Protein AF-A0A258K9T6-F1 (afdb_monomer_lite)

pLDDT: mean 79.76, std 25.15, range [24.94, 98.75]

Radius of gyration: 20.24 Å; chains: 1; bounding box: 69×40×37 Å

Structure (mmCIF, N/CA/C/O backbone):
data_AF-A0A258K9T6-F1
#
_entry.id   AF-A0A258K9T6-F1
#
loop_
_atom_site.group_PDB
_atom_site.id
_atom_site.type_symbol
_atom_site.label_atom_id
_atom_site.label_alt_id
_atom_site.label_comp_id
_atom_site.label_asym_id
_atom_site.label_entity_id
_atom_site.label_seq_id
_atom_site.pdbx_PDB_ins_code
_atom_site.Cartn_x
_atom_site.Cartn_y
_atom_site.Cartn_z
_atom_site.occupancy
_atom_site.B_iso_or_equiv
_atom_site.auth_seq_id
_atom_site.auth_comp_id
_atom_site.auth_asym_id
_atom_site.auth_atom_id
_atom_site.pdbx_PDB_model_num
ATOM 1 N N . MET A 1 1 ? 6.575 -1.594 19.320 1.00 27.50 1 MET A N 1
ATOM 2 C CA . MET A 1 1 ? 6.718 -2.330 18.045 1.00 27.50 1 MET A CA 1
ATOM 3 C C . MET A 1 1 ? 7.231 -1.348 16.994 1.00 27.50 1 MET A C 1
ATOM 5 O O . MET A 1 1 ? 6.520 -0.402 16.694 1.00 27.50 1 MET A O 1
ATOM 9 N N . ARG A 1 2 ? 8.487 -1.453 16.537 1.00 26.42 2 ARG A N 1
ATOM 10 C CA . ARG A 1 2 ? 9.070 -0.549 15.524 1.00 26.42 2 ARG A CA 1
ATOM 11 C C . ARG A 1 2 ? 9.132 -1.310 14.201 1.00 26.42 2 ARG A C 1
ATOM 13 O O . ARG A 1 2 ? 9.973 -2.190 14.068 1.00 26.42 2 ARG A O 1
ATOM 20 N N . ILE A 1 3 ? 8.234 -1.015 13.265 1.00 32.50 3 ILE A N 1
ATOM 21 C CA . ILE A 1 3 ? 8.195 -1.667 11.950 1.00 32.50 3 ILE A CA 1
ATOM 22 C C . ILE A 1 3 ? 8.988 -0.776 10.983 1.00 32.50 3 ILE A C 1
ATOM 24 O O . ILE A 1 3 ? 8.460 0.178 10.425 1.00 32.50 3 ILE A O 1
ATOM 28 N N . PHE A 1 4 ? 10.294 -1.030 10.857 1.00 32.03 4 PHE A N 1
ATOM 29 C CA . PHE A 1 4 ? 11.112 -0.500 9.762 1.00 32.03 4 PHE A CA 1
ATOM 30 C C . PHE A 1 4 ? 11.079 -1.529 8.629 1.00 32.03 4 PHE A C 1
ATOM 32 O O . PHE A 1 4 ? 11.794 -2.524 8.678 1.00 32.03 4 PHE A O 1
ATOM 39 N N . GLY A 1 5 ? 10.234 -1.288 7.630 1.00 30.72 5 GLY A N 1
ATOM 40 C CA . GLY A 1 5 ? 10.141 -2.074 6.398 1.00 30.72 5 GLY A CA 1
ATOM 41 C C . GLY A 1 5 ? 10.456 -1.236 5.160 1.00 30.72 5 GLY A C 1
ATOM 42 O O . GLY A 1 5 ? 9.791 -1.370 4.147 1.00 30.72 5 GLY A O 1
ATOM 43 N N . ILE A 1 6 ? 11.432 -0.326 5.238 1.00 35.88 6 ILE A N 1
ATOM 44 C CA . ILE A 1 6 ? 12.075 0.201 4.030 1.00 35.88 6 ILE A CA 1
ATOM 45 C C . ILE A 1 6 ? 13.218 -0.764 3.749 1.00 35.88 6 ILE A C 1
ATOM 47 O O . ILE A 1 6 ? 14.221 -0.751 4.470 1.00 35.88 6 ILE A O 1
ATOM 51 N N . LEU A 1 7 ? 13.075 -1.608 2.726 1.00 32.72 7 LEU A N 1
ATOM 52 C CA . LEU A 1 7 ? 14.188 -2.358 2.156 1.00 32.72 7 LEU A CA 1
ATOM 53 C C . LEU A 1 7 ? 15.183 -1.342 1.572 1.00 32.72 7 LEU A C 1
ATOM 55 O O . LEU A 1 7 ? 15.167 -1.003 0.394 1.00 32.72 7 LEU A O 1
ATOM 59 N N . ARG A 1 8 ? 16.041 -0.788 2.430 1.00 28.39 8 ARG A N 1
ATOM 60 C CA . ARG A 1 8 ? 17.177 0.027 2.021 1.00 28.39 8 ARG A CA 1
ATOM 61 C C . ARG A 1 8 ? 18.211 -0.950 1.481 1.00 28.39 8 ARG A C 1
ATOM 63 O O . ARG A 1 8 ? 19.000 -1.489 2.257 1.00 28.39 8 ARG A O 1
ATOM 70 N N . LEU A 1 9 ? 18.206 -1.192 0.166 1.00 30.05 9 LEU A N 1
ATOM 71 C CA . LEU A 1 9 ? 19.365 -1.789 -0.493 1.00 30.05 9 LEU A CA 1
ATOM 72 C C . LEU A 1 9 ? 20.584 -0.950 -0.094 1.00 30.05 9 LEU A C 1
ATOM 74 O O . LEU A 1 9 ? 20.663 0.250 -0.373 1.00 30.05 9 LEU A O 1
ATOM 78 N N . LYS A 1 10 ? 21.514 -1.563 0.640 1.00 24.94 10 LYS A N 1
ATOM 79 C CA . LYS A 1 10 ? 22.812 -0.961 0.926 1.00 24.94 10 LYS A CA 1
ATOM 80 C C . LYS A 1 10 ? 23.531 -0.831 -0.413 1.00 24.94 10 LYS A C 1
ATOM 82 O O . LYS A 1 10 ? 24.060 -1.809 -0.922 1.00 24.94 10 LYS A O 1
ATOM 87 N N . SER A 1 11 ? 23.550 0.374 -0.975 1.00 30.14 11 SER A N 1
ATOM 88 C CA . SER A 1 11 ? 24.523 0.731 -2.004 1.00 30.14 11 SER A CA 1
ATOM 89 C C . SER A 1 11 ? 25.909 0.590 -1.376 1.00 30.14 11 SER A C 1
ATOM 91 O O . SER A 1 11 ? 26.315 1.391 -0.529 1.00 30.14 11 SER A O 1
ATOM 93 N N . THR A 1 12 ? 26.606 -0.491 -1.711 1.00 32.53 12 THR A N 1
ATOM 94 C CA . THR A 1 12 ? 28.012 -0.671 -1.369 1.00 32.53 12 THR A CA 1
ATOM 95 C C . THR A 1 12 ? 28.814 0.320 -2.199 1.00 32.53 12 THR A C 1
ATOM 97 O O . THR A 1 12 ? 29.005 0.130 -3.398 1.00 32.53 12 THR A O 1
ATOM 100 N N . LYS A 1 13 ? 29.285 1.395 -1.561 1.00 30.53 13 LYS A N 1
ATOM 101 C CA . LYS A 1 13 ? 30.351 2.231 -2.113 1.00 30.53 13 LYS A CA 1
ATOM 102 C C . LYS A 1 13 ? 31.609 1.366 -2.217 1.00 30.53 13 LYS A C 1
ATOM 104 O O . LYS A 1 13 ? 32.161 0.988 -1.187 1.00 30.53 13 LYS A O 1
ATOM 109 N N . HIS A 1 14 ? 32.043 1.043 -3.430 1.00 27.91 14 HIS A N 1
ATOM 110 C CA . HIS A 1 14 ? 33.425 0.639 -3.673 1.00 27.91 14 HIS A CA 1
ATOM 111 C C . HIS A 1 14 ? 34.228 1.911 -3.938 1.00 27.91 14 HIS A C 1
ATOM 113 O O . HIS A 1 14 ? 33.913 2.682 -4.840 1.00 27.91 14 HIS A O 1
ATOM 119 N N . SER A 1 15 ? 35.198 2.170 -3.066 1.00 32.66 15 SER A N 1
ATOM 120 C CA . SER A 1 15 ? 36.193 3.221 -3.232 1.00 32.66 15 SER A CA 1
ATOM 121 C C . SER A 1 15 ? 37.096 2.888 -4.414 1.00 32.66 15 SER A C 1
ATOM 123 O O . SER A 1 15 ? 37.635 1.785 -4.482 1.00 32.66 15 SER A O 1
ATOM 125 N N . ASP A 1 16 ? 37.264 3.862 -5.303 1.00 40.72 16 ASP A N 1
ATOM 126 C CA . ASP A 1 16 ? 38.212 3.834 -6.410 1.00 40.72 16 ASP A CA 1
ATOM 127 C C . ASP A 1 16 ? 39.641 3.594 -5.906 1.00 40.72 16 ASP A C 1
ATOM 129 O O . ASP A 1 16 ? 40.180 4.368 -5.112 1.00 40.72 16 ASP A O 1
ATOM 133 N N . SER A 1 17 ? 40.284 2.550 -6.422 1.00 34.59 17 SER A N 1
ATOM 134 C CA . SER A 1 17 ? 41.738 2.518 -6.541 1.00 34.59 17 SER A CA 1
ATOM 135 C C . SER A 1 17 ? 42.092 1.878 -7.875 1.00 34.59 17 SER A C 1
ATOM 137 O O . SER A 1 17 ? 41.768 0.719 -8.132 1.00 34.59 17 SER A O 1
ATOM 139 N N . SER A 1 18 ? 42.729 2.673 -8.729 1.00 43.12 18 SER A N 1
ATOM 140 C CA . SER A 1 18 ? 43.146 2.309 -10.073 1.00 43.12 18 SER A CA 1
ATOM 141 C C . SER A 1 18 ? 44.073 1.093 -10.070 1.00 43.12 18 SER A C 1
ATOM 143 O O . SER A 1 18 ? 45.161 1.148 -9.486 1.00 43.12 18 SER A O 1
ATOM 145 N N . ARG A 1 19 ? 43.712 0.043 -10.809 1.00 36.94 19 ARG A N 1
ATOM 146 C CA . ARG A 1 19 ? 44.686 -0.886 -11.388 1.00 36.94 19 ARG A CA 1
ATOM 147 C C . ARG A 1 19 ? 44.101 -1.573 -12.622 1.00 36.94 19 ARG A C 1
ATOM 149 O O . ARG A 1 19 ? 43.170 -2.353 -12.518 1.00 36.94 19 ARG A O 1
ATOM 156 N N . ASP A 1 20 ? 44.665 -1.153 -13.747 1.00 35.19 20 ASP A N 1
ATOM 157 C CA . ASP A 1 20 ? 44.997 -1.849 -14.992 1.00 35.19 20 ASP A CA 1
ATOM 158 C C . ASP A 1 20 ? 44.145 -3.023 -15.520 1.00 35.19 20 ASP A C 1
ATOM 160 O O . ASP A 1 20 ? 43.669 -3.904 -14.815 1.00 35.19 20 ASP A O 1
ATOM 164 N N . GLN A 1 21 ? 43.994 -3.003 -16.837 1.00 44.25 21 GLN A N 1
ATOM 165 C CA . GLN A 1 21 ? 43.002 -3.702 -17.638 1.00 44.25 21 GLN A CA 1
ATOM 166 C C . GLN A 1 21 ? 43.277 -5.209 -17.812 1.00 44.25 21 GLN A C 1
ATOM 168 O O . GLN A 1 21 ? 44.422 -5.643 -17.885 1.00 44.25 21 GLN A O 1
ATOM 173 N N . ARG A 1 22 ? 42.185 -5.934 -18.119 1.00 41.28 22 ARG A N 1
ATOM 174 C CA . ARG A 1 22 ? 42.089 -7.269 -18.761 1.00 41.28 22 ARG A CA 1
ATOM 175 C C . ARG A 1 22 ? 42.217 -8.478 -17.828 1.00 41.28 22 ARG A C 1
ATOM 177 O O . ARG A 1 22 ? 43.314 -8.946 -17.558 1.00 41.28 22 ARG A O 1
ATOM 184 N N . THR A 1 23 ? 41.075 -9.066 -17.459 1.00 41.16 23 THR A N 1
ATOM 185 C CA . THR A 1 23 ? 40.684 -10.483 -17.689 1.00 41.16 23 THR A CA 1
ATOM 186 C C . THR A 1 23 ? 39.386 -10.822 -16.930 1.00 41.16 23 THR A C 1
ATOM 188 O O . THR A 1 23 ? 39.029 -10.137 -15.980 1.00 41.16 23 THR A O 1
ATOM 191 N N . ASN A 1 24 ? 38.699 -11.879 -17.382 1.00 32.31 24 ASN A N 1
ATOM 192 C CA . ASN A 1 24 ? 37.532 -12.565 -16.798 1.00 32.31 24 ASN A CA 1
ATOM 193 C C . ASN A 1 24 ? 36.120 -12.037 -17.102 1.00 32.31 24 ASN A C 1
ATOM 195 O O . ASN A 1 24 ? 35.390 -11.541 -16.249 1.00 32.31 24 ASN A O 1
ATOM 199 N N . ILE A 1 25 ? 35.667 -12.344 -18.323 1.00 45.22 25 ILE A N 1
ATOM 200 C CA . ILE A 1 25 ? 34.291 -12.817 -18.514 1.00 45.22 25 ILE A CA 1
ATOM 201 C C . ILE A 1 25 ? 34.211 -14.183 -17.818 1.00 45.22 25 ILE A C 1
ATOM 203 O O . ILE A 1 25 ? 34.705 -15.167 -18.361 1.00 45.22 25 ILE A O 1
ATOM 207 N N . GLY A 1 26 ? 33.609 -14.244 -16.632 1.00 42.62 26 GLY A N 1
ATOM 208 C CA . GLY A 1 26 ? 33.149 -15.512 -16.066 1.00 42.62 26 GLY A CA 1
ATOM 209 C C . GLY A 1 26 ? 33.554 -15.787 -14.630 1.00 42.62 26 GLY A C 1
ATOM 210 O O . GLY A 1 26 ? 34.334 -16.694 -14.415 1.00 42.62 26 GLY A O 1
ATOM 211 N N . GLU A 1 27 ? 32.930 -15.101 -13.674 1.00 49.09 27 GLU A N 1
ATOM 212 C CA . GLU A 1 27 ? 32.535 -15.694 -12.387 1.00 49.09 27 GLU A CA 1
ATOM 213 C C . GLU A 1 27 ? 31.198 -15.045 -11.991 1.00 49.09 27 GLU A C 1
ATOM 215 O O . GLU A 1 27 ? 31.148 -13.984 -11.372 1.00 49.09 27 GLU A O 1
ATOM 220 N N . ARG A 1 28 ? 30.081 -15.629 -12.448 1.00 55.78 28 ARG A N 1
AT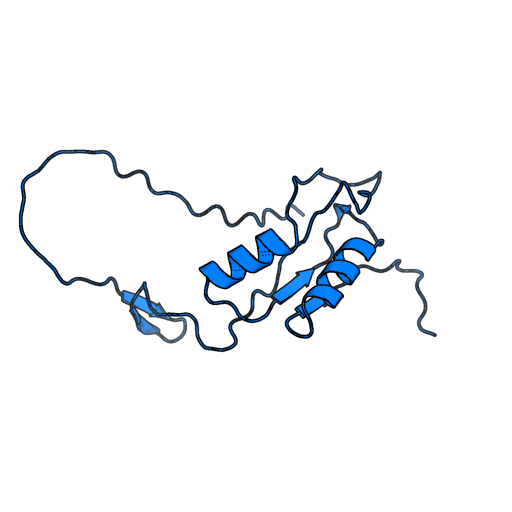OM 221 C CA . ARG A 1 28 ? 28.753 -15.276 -11.926 1.00 55.78 28 ARG A CA 1
ATOM 222 C C . ARG A 1 28 ? 28.666 -15.878 -10.526 1.00 55.78 28 ARG A C 1
ATOM 224 O O . ARG A 1 28 ? 28.745 -17.096 -10.397 1.00 55.78 28 ARG A O 1
ATOM 231 N N . GLY A 1 29 ? 28.582 -15.032 -9.499 1.00 57.78 29 GLY A N 1
ATOM 232 C CA . GLY A 1 29 ? 28.505 -15.478 -8.108 1.00 57.78 29 GLY A CA 1
ATOM 233 C C . GLY A 1 29 ? 27.317 -16.415 -7.891 1.00 57.78 29 GLY A C 1
ATOM 234 O O . GLY A 1 29 ? 26.233 -16.169 -8.419 1.00 57.78 29 GLY A O 1
ATOM 235 N N . MET A 1 30 ? 27.533 -17.488 -7.135 1.00 57.69 30 MET A N 1
ATOM 236 C CA . MET A 1 30 ? 26.484 -18.415 -6.718 1.00 57.69 30 MET A CA 1
ATOM 237 C C . MET A 1 30 ? 25.870 -17.913 -5.404 1.00 57.69 30 MET A C 1
ATOM 239 O O . MET A 1 30 ? 26.588 -17.511 -4.489 1.00 57.69 30 MET A O 1
ATOM 243 N N . ALA A 1 31 ? 24.548 -17.918 -5.315 1.00 63.19 31 ALA A N 1
ATOM 244 C CA . ALA A 1 31 ? 23.777 -17.786 -4.092 1.00 63.19 31 ALA A CA 1
ATOM 245 C C . ALA A 1 31 ? 23.175 -19.156 -3.749 1.00 63.19 31 ALA A C 1
ATOM 247 O O . ALA A 1 31 ? 22.587 -19.803 -4.610 1.00 63.19 31 ALA A O 1
ATOM 248 N N . GLU A 1 32 ? 23.293 -19.602 -2.502 1.00 57.59 32 GLU A N 1
ATOM 249 C CA . GLU A 1 32 ? 22.659 -20.846 -2.053 1.00 57.59 32 GLU A CA 1
ATOM 250 C C . GLU A 1 32 ? 21.171 -20.608 -1.756 1.00 57.59 32 GLU A C 1
ATOM 252 O O . GLU A 1 32 ? 20.804 -19.675 -1.031 1.00 57.59 32 GLU A O 1
ATOM 257 N N . ASP A 1 33 ? 20.289 -21.447 -2.305 1.00 68.06 33 ASP A N 1
ATOM 258 C CA . ASP A 1 33 ? 18.879 -21.440 -1.918 1.00 68.06 33 ASP A CA 1
ATOM 259 C C . ASP A 1 33 ? 18.649 -22.124 -0.555 1.00 68.06 33 ASP A C 1
ATOM 261 O O . ASP A 1 33 ? 19.529 -22.752 0.034 1.00 68.06 33 ASP A O 1
ATOM 265 N N . ARG A 1 34 ? 17.415 -22.038 -0.039 1.00 67.56 34 ARG A N 1
ATOM 266 C CA . ARG A 1 34 ? 17.026 -22.623 1.264 1.00 67.56 34 ARG A CA 1
ATOM 267 C C . ARG A 1 34 ? 17.173 -24.152 1.330 1.00 67.56 34 ARG A C 1
ATOM 269 O O . ARG A 1 34 ? 17.001 -24.725 2.401 1.00 67.56 34 ARG A O 1
ATOM 276 N N . ASN A 1 35 ? 17.434 -24.796 0.196 1.00 73.69 35 ASN A N 1
ATOM 277 C CA . ASN A 1 35 ? 17.566 -26.233 0.022 1.00 73.69 35 ASN A CA 1
ATOM 278 C C . ASN A 1 35 ? 19.013 -26.639 -0.329 1.00 73.69 35 ASN A C 1
ATOM 280 O O . ASN A 1 35 ? 19.235 -27.789 -0.710 1.00 73.69 35 ASN A O 1
ATOM 284 N N . GLY A 1 36 ? 19.973 -25.711 -0.213 1.00 69.06 36 GLY A N 1
ATOM 285 C CA . GLY A 1 36 ? 21.397 -25.946 -0.455 1.00 69.06 36 GLY A CA 1
ATOM 286 C C . GLY A 1 36 ? 21.761 -26.107 -1.930 1.00 69.06 36 GLY A C 1
ATOM 287 O O . GLY A 1 36 ? 22.758 -26.754 -2.238 1.00 69.06 36 GLY A O 1
ATOM 288 N N . ARG A 1 37 ? 20.942 -25.591 -2.855 1.00 75.31 37 ARG A N 1
ATOM 289 C CA . ARG A 1 37 ? 21.272 -25.586 -4.285 1.00 75.31 37 ARG A CA 1
ATOM 290 C C . ARG A 1 37 ? 21.976 -24.289 -4.648 1.00 75.31 37 ARG A C 1
ATOM 292 O O . ARG A 1 37 ? 21.462 -23.211 -4.347 1.00 75.31 37 ARG A O 1
ATOM 299 N N . ASP A 1 38 ? 23.088 -24.414 -5.361 1.00 75.69 38 ASP A N 1
ATOM 300 C CA . ASP A 1 38 ? 23.741 -23.288 -6.020 1.00 75.69 38 ASP A CA 1
ATOM 301 C C . ASP A 1 38 ? 22.801 -22.701 -7.075 1.00 75.69 38 ASP A C 1
ATOM 303 O O . ASP A 1 38 ? 22.457 -23.347 -8.069 1.00 75.69 38 ASP A O 1
ATOM 307 N N . MET A 1 39 ? 22.376 -21.464 -6.854 1.00 63.78 39 MET A N 1
ATOM 308 C CA . MET A 1 39 ? 21.644 -20.658 -7.816 1.00 63.78 39 MET A CA 1
ATOM 309 C C . MET A 1 39 ? 22.551 -19.529 -8.294 1.00 63.78 39 MET A C 1
ATOM 311 O O . MET A 1 39 ? 23.275 -18.947 -7.492 1.00 63.78 39 MET A O 1
ATOM 315 N N . PRO A 1 40 ? 22.510 -19.143 -9.573 1.00 72.88 40 PRO A N 1
ATOM 316 C CA . PRO A 1 40 ? 23.107 -17.882 -9.987 1.00 72.88 40 PRO A CA 1
ATOM 317 C C . PRO A 1 40 ? 22.551 -16.744 -9.115 1.00 72.88 40 PRO A C 1
ATOM 319 O O . PRO A 1 40 ? 21.341 -16.669 -8.905 1.00 72.88 40 PRO A O 1
ATOM 322 N N . ALA A 1 41 ? 23.400 -15.856 -8.594 1.00 69.06 41 ALA A N 1
ATOM 323 C CA . ALA A 1 41 ? 22.947 -14.707 -7.800 1.00 69.06 41 ALA A CA 1
ATOM 324 C C . ALA A 1 41 ? 22.024 -13.758 -8.598 1.00 69.06 41 ALA A C 1
ATOM 326 O O . ALA A 1 41 ? 21.304 -12.955 -8.009 1.00 69.06 41 ALA A O 1
ATOM 327 N N . ASP A 1 42 ? 22.041 -13.866 -9.929 1.00 75.94 42 ASP A N 1
ATOM 328 C CA . ASP A 1 42 ? 21.189 -13.176 -10.898 1.00 75.94 42 ASP A CA 1
ATOM 329 C C . ASP A 1 42 ? 20.038 -14.049 -11.434 1.00 75.94 42 ASP A C 1
ATOM 331 O O . ASP A 1 42 ? 19.378 -13.674 -12.406 1.00 75.94 42 ASP A O 1
ATOM 335 N N . ALA A 1 43 ? 19.780 -15.213 -10.828 1.00 77.94 43 ALA A N 1
ATOM 336 C CA . ALA A 1 43 ? 18.684 -16.072 -11.247 1.00 77.94 43 ALA A CA 1
ATOM 337 C C . ALA A 1 43 ? 17.335 -15.345 -11.086 1.00 77.94 43 ALA A C 1
ATOM 339 O O . ALA A 1 43 ? 17.072 -14.766 -10.026 1.00 77.94 43 ALA A O 1
ATOM 340 N N . PRO A 1 44 ? 16.462 -15.381 -12.109 1.00 81.12 44 PRO A N 1
ATOM 341 C CA . PRO A 1 44 ? 15.150 -14.757 -12.025 1.00 81.12 44 PRO A CA 1
ATOM 342 C C . PRO A 1 44 ? 14.314 -15.407 -10.920 1.00 81.12 44 PRO A C 1
ATOM 344 O O . PRO A 1 44 ? 14.450 -16.602 -10.637 1.00 81.12 44 PRO A O 1
ATOM 347 N N . LEU A 1 45 ? 13.418 -14.622 -10.314 1.00 85.38 45 LEU A N 1
ATOM 348 C CA . LEU A 1 45 ? 12.455 -15.167 -9.364 1.00 85.38 45 LEU A CA 1
ATOM 349 C C . LEU A 1 45 ? 11.585 -16.241 -10.039 1.00 85.38 45 LEU A C 1
ATOM 351 O O . LEU A 1 45 ? 11.280 -16.133 -11.230 1.00 85.38 45 LEU A O 1
ATOM 355 N N . PRO A 1 46 ? 11.163 -17.276 -9.290 1.00 88.00 46 PRO A N 1
ATOM 356 C CA . PRO A 1 46 ? 10.218 -18.253 -9.806 1.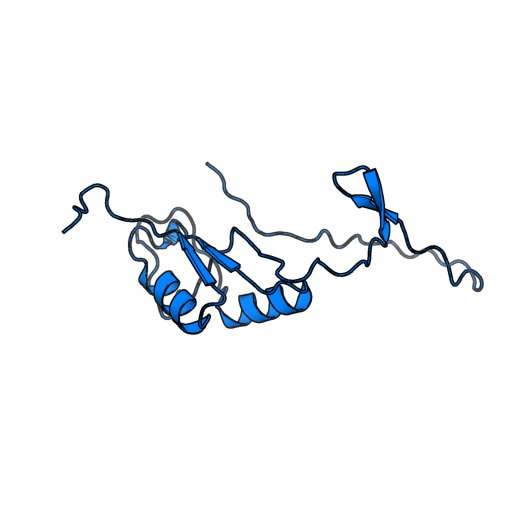00 88.00 46 PRO A CA 1
ATOM 357 C C . PRO A 1 46 ? 8.926 -17.577 -10.296 1.00 88.00 46 PRO A C 1
ATOM 359 O O . PRO A 1 46 ? 8.462 -16.634 -9.642 1.00 88.00 46 PRO A O 1
ATOM 362 N N . PRO A 1 47 ? 8.307 -18.086 -11.381 1.00 91.44 47 PRO A N 1
ATOM 363 C CA . PRO A 1 47 ? 7.010 -17.606 -11.844 1.00 91.44 47 PRO A CA 1
ATOM 364 C C . PRO A 1 47 ? 5.974 -17.573 -10.718 1.00 91.44 47 PRO A C 1
ATOM 366 O O . PRO A 1 47 ? 5.926 -18.465 -9.863 1.00 91.44 47 PRO A O 1
ATOM 369 N N . GLY A 1 48 ? 5.140 -16.537 -10.713 1.00 93.06 48 GLY A N 1
ATOM 370 C CA . GLY A 1 48 ? 4.136 -16.320 -9.675 1.00 93.06 48 GLY A CA 1
ATOM 371 C C . GLY A 1 48 ? 4.701 -15.835 -8.336 1.00 93.06 48 GLY A C 1
ATOM 372 O O . GLY A 1 48 ? 4.005 -15.939 -7.317 1.00 93.06 48 GLY A O 1
ATOM 373 N N . GLY A 1 49 ? 5.933 -15.314 -8.306 1.00 95.31 49 GLY A N 1
ATOM 374 C CA . GLY A 1 49 ? 6.522 -14.669 -7.132 1.00 95.31 49 GLY A CA 1
ATOM 375 C C . GLY A 1 49 ? 5.591 -13.613 -6.519 1.00 95.31 49 GLY A C 1
ATOM 376 O O . GLY A 1 49 ? 4.894 -12.890 -7.234 1.00 95.31 49 GLY A O 1
ATOM 377 N N . CYS A 1 50 ? 5.549 -13.555 -5.186 1.00 96.69 50 CYS A N 1
ATOM 378 C CA . CYS A 1 50 ? 4.638 -12.689 -4.439 1.00 96.69 50 CYS A CA 1
ATOM 379 C C . CYS A 1 50 ? 5.398 -11.878 -3.391 1.00 96.69 50 CYS A C 1
ATOM 381 O O . CYS A 1 50 ? 6.102 -12.467 -2.568 1.00 96.69 50 CYS A O 1
ATOM 383 N N . ASP A 1 51 ? 5.199 -10.559 -3.374 1.00 97.12 51 ASP A N 1
ATOM 384 C CA . ASP A 1 51 ? 5.489 -9.772 -2.174 1.00 97.12 51 ASP A CA 1
ATOM 385 C C . ASP A 1 51 ? 4.316 -9.919 -1.202 1.00 97.12 51 ASP A C 1
ATOM 387 O O . ASP A 1 51 ? 3.169 -9.651 -1.556 1.00 97.12 51 ASP A O 1
ATOM 391 N N . CYS A 1 52 ? 4.579 -10.392 0.010 1.00 97.81 52 CYS A N 1
ATOM 392 C CA . CYS A 1 52 ? 3.532 -10.691 0.982 1.00 97.81 52 CYS A CA 1
ATOM 393 C C . CYS A 1 52 ? 3.322 -9.575 2.017 1.00 97.81 52 CYS A C 1
ATOM 395 O O . CYS A 1 52 ? 2.513 -9.764 2.928 1.00 97.81 52 CYS A O 1
ATOM 397 N N . HIS A 1 53 ? 4.052 -8.457 1.939 1.00 98.25 53 HIS A N 1
ATOM 398 C CA . HIS A 1 53 ? 3.919 -7.388 2.926 1.00 98.25 53 HIS A CA 1
ATOM 399 C C . HIS A 1 53 ? 4.355 -6.023 2.384 1.00 98.25 53 HIS A C 1
ATOM 401 O O . HIS A 1 53 ? 5.499 -5.606 2.563 1.00 98.25 53 HIS A O 1
ATOM 407 N N . VAL A 1 54 ? 3.414 -5.282 1.797 1.00 97.88 54 VAL A N 1
ATOM 408 C CA . VAL A 1 54 ? 3.651 -3.901 1.348 1.00 97.88 54 VAL A CA 1
ATOM 409 C C . VAL A 1 54 ? 2.539 -2.955 1.787 1.00 97.88 54 VAL A C 1
ATOM 411 O O . VAL A 1 54 ? 1.421 -3.375 2.083 1.00 97.88 54 VAL A O 1
ATOM 414 N N . HIS A 1 55 ? 2.838 -1.659 1.777 1.00 98.19 55 HIS A N 1
ATOM 415 C CA . HIS A 1 55 ? 1.890 -0.589 2.077 1.00 98.19 55 HIS A CA 1
ATOM 416 C C . HIS A 1 55 ? 1.824 0.402 0.911 1.00 98.19 55 HIS A C 1
ATOM 418 O O . HIS A 1 55 ? 2.838 0.657 0.260 1.00 98.19 55 HIS A O 1
ATOM 424 N N . VAL A 1 56 ? 0.648 0.994 0.691 1.00 98.12 56 VAL A N 1
ATOM 425 C CA . VAL A 1 56 ? 0.436 2.107 -0.247 1.00 98.12 56 VAL A CA 1
ATOM 426 C C . VAL A 1 56 ? 0.076 3.358 0.554 1.00 98.12 56 VAL A C 1
ATOM 428 O O . VAL A 1 56 ? -0.749 3.304 1.465 1.00 98.12 56 VAL A O 1
ATOM 431 N N . PHE A 1 57 ? 0.703 4.483 0.217 1.00 98.25 57 PHE A N 1
ATOM 432 C CA . PHE A 1 57 ? 0.503 5.780 0.856 1.00 98.25 57 PHE A CA 1
ATOM 433 C C . PHE A 1 57 ? 0.211 6.848 -0.198 1.00 98.25 57 PHE A C 1
ATOM 435 O O . PHE A 1 57 ? 1.105 7.251 -0.944 1.00 98.25 57 PHE A O 1
ATOM 442 N N . GLU A 1 58 ? -1.019 7.363 -0.214 1.00 97.38 58 GLU A N 1
ATOM 443 C CA . GLU A 1 58 ? -1.432 8.495 -1.056 1.00 97.38 58 GLU A CA 1
ATOM 444 C C . GLU A 1 58 ? -2.110 9.588 -0.199 1.00 97.38 58 GLU A C 1
ATOM 446 O O . GLU A 1 58 ? -3.307 9.841 -0.343 1.00 97.38 58 GLU A O 1
ATOM 451 N N . PRO A 1 59 ? -1.360 10.261 0.702 1.00 95.00 59 PRO A N 1
ATOM 452 C CA . PRO A 1 59 ? -1.916 11.146 1.737 1.00 95.00 59 PRO A CA 1
ATOM 453 C C . PRO A 1 59 ? -2.674 12.372 1.203 1.00 95.00 59 PRO A C 1
ATOM 455 O O . PRO A 1 59 ? -3.417 13.007 1.944 1.00 95.00 59 PRO A O 1
ATOM 458 N N . ALA A 1 60 ? -2.490 12.720 -0.074 1.00 96.06 60 ALA A N 1
ATOM 459 C CA . ALA A 1 60 ? -3.253 13.778 -0.736 1.00 96.06 60 ALA A CA 1
ATOM 460 C C . ALA A 1 60 ? -4.687 13.349 -1.105 1.00 96.06 60 ALA A C 1
ATOM 462 O O . ALA A 1 60 ? -5.557 14.204 -1.238 1.00 96.06 60 ALA A O 1
ATOM 463 N N . ARG A 1 61 ? -4.926 12.043 -1.292 1.00 97.50 61 ARG A N 1
ATOM 464 C CA . ARG A 1 61 ? -6.235 11.461 -1.641 1.00 97.50 61 ARG A CA 1
ATOM 465 C C . ARG A 1 61 ? -6.914 10.821 -0.434 1.00 97.50 61 ARG A C 1
ATOM 467 O O . ARG A 1 61 ? -8.128 10.913 -0.307 1.00 97.50 61 ARG A O 1
ATOM 474 N N . PHE A 1 62 ? -6.127 10.199 0.442 1.00 97.75 62 PHE A N 1
ATOM 475 C CA . PHE A 1 62 ? -6.616 9.466 1.605 1.00 97.75 62 PHE A CA 1
ATOM 476 C C . PHE A 1 62 ? -6.007 10.053 2.879 1.00 97.75 62 PHE A C 1
ATOM 478 O O . PHE A 1 62 ? -4.789 9.953 3.067 1.00 97.75 62 PHE A O 1
ATOM 485 N N . PRO A 1 63 ? -6.815 10.678 3.752 1.00 96.19 63 PRO A N 1
ATOM 486 C CA . PRO A 1 63 ? -6.324 11.259 4.991 1.00 96.19 63 PRO A CA 1
ATOM 487 C C . PRO A 1 63 ? -5.588 10.243 5.867 1.00 96.19 63 PRO A C 1
ATOM 489 O O . PRO A 1 63 ? -5.935 9.064 5.943 1.00 96.19 63 PRO A O 1
ATOM 492 N N . LEU A 1 64 ? -4.555 10.723 6.556 1.00 97.31 64 LEU A N 1
ATOM 493 C CA . LEU A 1 64 ? -3.889 9.952 7.597 1.00 97.31 64 LEU A CA 1
ATOM 494 C C . LEU A 1 64 ? -4.639 10.131 8.920 1.00 97.31 64 LEU A C 1
ATOM 496 O O . LEU A 1 64 ? -5.136 11.220 9.213 1.00 97.31 64 LEU A O 1
ATOM 500 N N . ALA A 1 65 ? -4.646 9.093 9.748 1.00 96.44 65 ALA A N 1
ATOM 501 C CA . ALA A 1 65 ? -5.216 9.116 11.084 1.00 96.44 65 ALA A CA 1
ATOM 502 C C . ALA A 1 65 ? -4.589 10.230 11.942 1.00 96.44 65 ALA A C 1
ATOM 504 O O . ALA A 1 65 ? -3.389 10.537 11.850 1.00 96.44 65 ALA A O 1
ATOM 505 N N . ALA A 1 66 ? -5.412 10.859 12.781 1.00 95.62 66 ALA A N 1
ATOM 506 C CA . ALA A 1 66 ? -4.986 11.970 13.629 1.00 95.62 66 ALA A CA 1
ATOM 507 C C . ALA A 1 66 ? -3.985 11.526 14.711 1.00 95.62 66 ALA A C 1
ATOM 509 O O . ALA A 1 66 ? -3.050 12.260 15.021 1.00 95.62 66 ALA A O 1
ATOM 510 N N . ASP A 1 67 ? -4.148 10.309 15.227 1.00 94.00 67 ASP A N 1
ATOM 511 C CA . ASP A 1 67 ? -3.356 9.671 16.284 1.00 94.00 67 ASP A CA 1
ATOM 512 C C . ASP A 1 67 ? -2.184 8.821 15.752 1.00 94.00 67 ASP A C 1
ATOM 514 O O . ASP A 1 67 ? -1.537 8.086 16.502 1.00 94.00 67 ASP A O 1
ATOM 518 N N . ARG A 1 68 ? -1.873 8.927 14.453 1.00 96.38 68 ARG A N 1
ATOM 519 C CA . ARG A 1 68 ? -0.773 8.186 13.822 1.00 96.38 68 ARG A CA 1
ATOM 520 C C . ARG A 1 68 ? 0.567 8.428 14.526 1.00 96.38 68 ARG A C 1
ATOM 522 O O . ARG A 1 68 ? 0.922 9.546 14.895 1.00 96.38 68 ARG A O 1
ATOM 529 N N . THR A 1 69 ? 1.388 7.384 14.599 1.00 95.69 69 THR A N 1
ATOM 530 C CA . THR A 1 69 ? 2.720 7.437 15.230 1.00 95.69 69 THR A CA 1
ATOM 531 C C . THR A 1 69 ? 3.822 7.977 14.315 1.00 95.69 69 THR A C 1
ATOM 533 O O . THR A 1 69 ? 4.916 8.291 14.783 1.00 95.69 69 THR A O 1
ATOM 536 N N . TYR A 1 70 ? 3.559 8.083 13.011 1.00 96.38 70 TYR A N 1
ATOM 537 C CA . TYR A 1 70 ? 4.475 8.640 12.019 1.00 96.38 70 TYR A CA 1
ATOM 538 C C . TYR A 1 70 ? 3.711 9.168 10.798 1.00 96.38 70 TYR A C 1
ATOM 540 O O . TYR A 1 70 ? 2.542 8.848 10.597 1.00 96.38 70 TYR A O 1
ATOM 548 N N . THR A 1 71 ? 4.379 9.981 9.976 1.00 96.31 71 THR A N 1
ATOM 549 C CA . THR A 1 71 ? 3.838 10.488 8.704 1.00 96.31 71 THR A CA 1
ATOM 550 C C . THR A 1 71 ? 4.708 9.970 7.555 1.00 96.31 71 THR A C 1
ATOM 552 O O . THR A 1 71 ? 5.864 10.390 7.459 1.00 96.31 71 THR A O 1
ATOM 555 N N . PRO A 1 72 ? 4.216 9.036 6.721 1.00 95.38 72 PRO A N 1
ATOM 556 C CA . PRO A 1 72 ? 4.971 8.529 5.584 1.00 95.38 72 PRO A CA 1
ATOM 557 C C . PRO A 1 72 ? 5.009 9.549 4.443 1.00 95.38 72 PRO A C 1
ATOM 559 O O . PRO A 1 72 ? 4.126 10.397 4.308 1.00 95.38 72 PRO A O 1
ATOM 562 N N . GLY A 1 73 ? 6.037 9.436 3.601 1.00 96.12 73 GLY A N 1
ATOM 563 C CA . GLY A 1 73 ? 6.033 10.069 2.284 1.00 96.12 73 GLY A CA 1
ATOM 564 C C . GLY A 1 73 ? 5.085 9.355 1.315 1.00 96.12 73 GLY A C 1
ATOM 565 O O . GLY A 1 73 ? 4.517 8.311 1.634 1.00 96.12 73 GLY A O 1
ATOM 566 N N . LEU A 1 74 ? 4.944 9.911 0.112 1.00 97.62 74 LEU A N 1
ATOM 567 C CA . LEU A 1 74 ? 4.195 9.284 -0.978 1.00 97.62 74 LEU A CA 1
ATOM 568 C C . LEU A 1 74 ? 4.808 7.921 -1.349 1.00 97.62 74 LEU A C 1
ATOM 570 O O . LEU A 1 74 ? 6.008 7.829 -1.607 1.00 97.62 74 LEU A O 1
ATOM 574 N N . ALA A 1 75 ? 3.967 6.894 -1.422 1.00 97.94 75 ALA A N 1
ATOM 575 C CA . ALA A 1 75 ? 4.290 5.572 -1.952 1.00 97.94 75 ALA A CA 1
ATOM 576 C C . ALA A 1 75 ? 3.046 5.029 -2.664 1.00 97.94 75 ALA A C 1
ATOM 578 O O . ALA A 1 75 ? 2.272 4.264 -2.097 1.00 97.94 75 ALA A O 1
ATOM 579 N N . SER A 1 76 ? 2.798 5.514 -3.876 1.00 98.19 76 SER A N 1
ATOM 580 C CA . SER A 1 76 ? 1.561 5.240 -4.610 1.00 98.19 76 SER A CA 1
ATOM 581 C C . SER A 1 76 ? 1.539 3.840 -5.230 1.00 98.19 76 SER A C 1
ATOM 583 O O . SER A 1 76 ? 2.580 3.192 -5.375 1.00 98.19 76 SER A O 1
ATOM 585 N N . LEU A 1 77 ? 0.359 3.388 -5.667 1.00 98.00 77 LEU A N 1
ATOM 586 C CA . LEU A 1 77 ? 0.242 2.109 -6.377 1.00 98.00 77 LEU A CA 1
ATOM 587 C C . LEU A 1 77 ? 1.152 2.028 -7.628 1.00 98.00 77 LEU A C 1
ATOM 589 O O . LEU A 1 77 ? 1.855 1.030 -7.757 1.00 98.00 77 LEU A O 1
ATOM 593 N N . PRO A 1 78 ? 1.255 3.052 -8.503 1.00 98.38 78 PRO A N 1
ATOM 594 C CA . PRO A 1 78 ? 2.177 2.998 -9.642 1.00 98.38 78 PRO A CA 1
ATOM 595 C C . PRO A 1 78 ? 3.650 2.818 -9.249 1.00 98.38 78 PRO A C 1
ATOM 597 O O . PRO A 1 78 ? 4.411 2.165 -9.961 1.00 98.38 78 PRO A O 1
ATOM 600 N N . MET A 1 79 ? 4.071 3.378 -8.107 1.00 98.44 79 MET A N 1
ATOM 601 C CA . MET A 1 79 ? 5.430 3.172 -7.591 1.00 98.44 79 MET A CA 1
ATOM 602 C C . MET A 1 79 ? 5.636 1.720 -7.152 1.00 98.44 79 MET A C 1
ATOM 604 O O . MET A 1 79 ? 6.691 1.146 -7.418 1.00 98.44 79 MET A O 1
ATOM 608 N N . LEU A 1 80 ? 4.627 1.124 -6.511 1.00 98.25 80 LEU A N 1
ATOM 609 C CA . LEU A 1 80 ? 4.633 -0.291 -6.154 1.00 98.25 80 LEU A CA 1
ATOM 610 C C . LEU A 1 80 ? 4.671 -1.182 -7.404 1.00 98.25 80 LEU A C 1
ATOM 612 O O . LEU A 1 80 ? 5.476 -2.103 -7.460 1.00 98.25 80 LEU A O 1
ATOM 616 N N . GLU A 1 81 ? 3.872 -0.900 -8.432 1.00 97.88 81 GLU A N 1
ATOM 617 C CA . GLU A 1 81 ? 3.876 -1.682 -9.676 1.00 97.88 81 GLU A CA 1
ATOM 618 C C . GLU A 1 81 ? 5.232 -1.635 -10.385 1.00 97.88 81 GLU A C 1
ATOM 620 O O . GLU A 1 81 ? 5.749 -2.673 -10.799 1.00 97.88 81 GLU A O 1
ATOM 625 N N . ALA A 1 82 ? 5.855 -0.455 -10.452 1.00 97.94 82 ALA A N 1
ATOM 626 C CA . ALA A 1 82 ? 7.211 -0.313 -10.975 1.00 97.94 82 ALA A CA 1
ATOM 627 C C . ALA A 1 82 ? 8.235 -1.101 -10.139 1.00 97.94 82 ALA A C 1
ATOM 629 O O . ALA A 1 82 ? 9.155 -1.708 -10.690 1.00 97.94 82 ALA A O 1
ATOM 630 N N . HIS A 1 83 ? 8.068 -1.122 -8.813 1.00 96.88 83 HIS A N 1
ATOM 631 C CA . HIS A 1 83 ? 8.926 -1.887 -7.913 1.00 96.88 83 HIS A CA 1
ATOM 632 C C . HIS A 1 83 ? 8.790 -3.401 -8.124 1.00 96.88 83 HIS A C 1
ATOM 634 O O . HIS A 1 83 ? 9.800 -4.087 -8.273 1.00 96.88 83 HIS A O 1
ATOM 640 N N . LEU A 1 84 ? 7.560 -3.916 -8.199 1.00 96.19 84 LEU A N 1
ATOM 641 C CA . LEU A 1 84 ? 7.287 -5.332 -8.454 1.00 96.19 84 LEU A CA 1
ATOM 642 C C . LEU A 1 84 ? 7.846 -5.769 -9.815 1.00 96.19 84 LEU A C 1
ATOM 644 O O . LEU A 1 84 ? 8.513 -6.800 -9.897 1.00 96.19 84 LEU A O 1
ATOM 648 N N . ALA A 1 85 ? 7.662 -4.950 -10.856 1.00 95.56 85 ALA A N 1
ATOM 649 C CA . ALA A 1 85 ? 8.200 -5.216 -12.189 1.00 95.56 85 ALA A CA 1
ATOM 650 C C . ALA A 1 85 ? 9.736 -5.297 -12.194 1.00 95.56 85 ALA A C 1
ATOM 652 O O . ALA A 1 85 ? 10.300 -6.197 -12.813 1.00 95.56 85 ALA A O 1
ATOM 653 N N . ALA A 1 86 ? 10.416 -4.406 -11.466 1.00 94.38 86 ALA A N 1
ATOM 654 C CA . ALA A 1 86 ? 11.875 -4.423 -11.350 1.00 94.38 86 ALA A CA 1
ATOM 655 C C . ALA A 1 86 ? 12.414 -5.666 -10.618 1.00 94.38 86 ALA A C 1
ATOM 657 O O . ALA A 1 86 ? 13.551 -6.068 -10.855 1.00 94.38 86 ALA A O 1
ATOM 658 N N . LEU A 1 87 ? 11.610 -6.269 -9.737 1.00 92.38 87 LEU A N 1
ATOM 659 C CA . LEU A 1 87 ? 11.959 -7.488 -9.004 1.00 92.38 87 LEU A CA 1
ATOM 660 C C . LEU A 1 87 ? 11.501 -8.777 -9.702 1.00 92.38 87 LEU A C 1
ATOM 662 O O . LEU A 1 87 ? 11.895 -9.857 -9.273 1.00 92.38 87 LEU A O 1
ATOM 666 N N . GLY A 1 88 ? 10.680 -8.693 -10.753 1.00 94.00 88 GLY A N 1
ATOM 667 C CA . GLY A 1 88 ? 10.061 -9.866 -11.377 1.00 94.00 88 GLY A CA 1
ATOM 668 C C . GLY A 1 88 ? 8.975 -10.513 -10.507 1.00 94.00 88 GLY A C 1
ATOM 669 O O . GLY A 1 88 ? 8.802 -11.728 -10.540 1.00 94.00 88 GLY A O 1
ATOM 670 N N . LEU A 1 89 ? 8.270 -9.719 -9.694 1.00 95.75 89 LEU A N 1
ATOM 671 C CA . LEU A 1 89 ? 7.156 -10.170 -8.858 1.00 95.75 89 LEU A CA 1
ATOM 672 C C . LEU A 1 89 ? 5.819 -9.951 -9.572 1.00 95.75 89 LEU A C 1
ATOM 674 O O . LEU A 1 89 ? 5.564 -8.887 -10.132 1.00 95.75 89 LEU A O 1
ATOM 678 N N . GLU A 1 90 ? 4.945 -10.953 -9.514 1.00 95.94 90 GLU A N 1
ATOM 679 C CA . GLU A 1 90 ? 3.670 -10.966 -10.245 1.00 95.94 90 GLU A CA 1
ATOM 680 C C . GLU A 1 90 ? 2.459 -10.703 -9.341 1.00 95.94 90 GLU A C 1
ATOM 682 O O . GLU A 1 90 ? 1.408 -10.263 -9.810 1.00 95.94 90 GLU A O 1
ATOM 687 N N . ARG A 1 91 ? 2.593 -10.988 -8.040 1.00 97.56 91 ARG A N 1
ATOM 688 C CA . ARG A 1 91 ? 1.513 -10.898 -7.050 1.00 97.56 91 ARG A CA 1
ATOM 689 C C . ARG A 1 91 ? 1.927 -10.063 -5.851 1.00 97.56 91 ARG A C 1
ATOM 691 O O . ARG A 1 91 ? 3.114 -9.945 -5.538 1.00 97.56 91 ARG A O 1
ATOM 698 N N . VAL A 1 92 ? 0.933 -9.524 -5.153 1.00 98.50 92 VAL A N 1
ATOM 699 C CA . VAL A 1 92 ? 1.178 -8.692 -3.976 1.00 98.50 92 VAL A CA 1
ATOM 700 C C . VAL A 1 92 ? 0.105 -8.846 -2.901 1.00 98.50 92 VAL A C 1
ATOM 702 O O . VAL A 1 92 ? -1.080 -9.007 -3.199 1.00 98.50 92 VAL A O 1
ATOM 705 N N . VAL A 1 93 ? 0.516 -8.770 -1.638 1.00 98.75 93 VAL A N 1
ATOM 706 C CA . VAL A 1 93 ? -0.374 -8.619 -0.486 1.00 98.75 93 VAL A CA 1
ATOM 707 C C . VAL A 1 93 ? -0.193 -7.222 0.093 1.00 98.75 93 VAL A C 1
ATOM 709 O O . VAL A 1 93 ? 0.842 -6.896 0.678 1.00 98.75 93 VAL A O 1
ATOM 712 N N . LEU A 1 94 ? -1.224 -6.399 -0.070 1.00 98.75 94 LEU A N 1
ATOM 713 C CA . LEU A 1 94 ? -1.307 -5.081 0.537 1.00 98.75 94 LEU A CA 1
ATOM 714 C C . LEU A 1 94 ? -1.710 -5.229 2.009 1.00 98.75 94 LEU A C 1
ATOM 716 O O . LEU A 1 94 ? -2.680 -5.910 2.333 1.00 98.75 94 LEU A O 1
ATOM 720 N N . VAL A 1 95 ? -0.987 -4.587 2.915 1.00 98.75 95 VAL A N 1
ATOM 721 C CA . VAL A 1 95 ? -1.279 -4.615 4.350 1.00 98.75 95 VAL A CA 1
ATOM 722 C C . VAL A 1 95 ? -1.689 -3.218 4.782 1.00 98.75 95 VAL A C 1
ATOM 724 O O . VAL A 1 95 ? -0.988 -2.255 4.473 1.00 98.75 95 VAL A O 1
ATOM 727 N N . GLN A 1 96 ? -2.803 -3.089 5.499 1.00 98.38 96 GLN A N 1
ATOM 728 C CA . GLN A 1 96 ? -3.247 -1.812 6.048 1.00 98.38 96 GLN A CA 1
ATOM 729 C C . GLN A 1 96 ? -2.176 -1.254 7.001 1.00 98.38 96 GLN A C 1
ATOM 731 O O . GLN A 1 96 ? -1.849 -1.889 8.010 1.00 98.38 96 GLN A O 1
ATOM 736 N N . PRO A 1 97 ? -1.599 -0.078 6.714 1.00 96.94 97 PRO A N 1
ATOM 737 C CA . PRO A 1 97 ? -0.637 0.538 7.607 1.00 96.94 97 PRO A CA 1
ATOM 738 C C . PRO A 1 97 ? -1.361 1.280 8.736 1.00 96.94 97 PRO A C 1
ATOM 740 O O . PRO A 1 97 ? -2.370 1.950 8.521 1.00 96.94 97 PRO A O 1
ATOM 743 N N . SER A 1 98 ? -0.789 1.261 9.941 1.00 96.69 98 SER A N 1
ATOM 744 C CA . SER A 1 98 ? -1.400 1.884 11.128 1.00 96.69 98 SER A CA 1
ATOM 745 C C . SER A 1 98 ? -1.665 3.389 10.996 1.00 96.69 98 SER A C 1
ATOM 747 O O . SER A 1 98 ? -2.435 3.946 11.765 1.00 96.69 98 SER A O 1
ATOM 749 N N . VAL A 1 99 ? -1.022 4.073 10.044 1.00 97.50 99 VAL A N 1
ATOM 750 C CA . VAL A 1 99 ? -1.202 5.516 9.804 1.00 97.50 99 VAL A CA 1
ATOM 751 C C . VAL A 1 99 ? -2.556 5.871 9.205 1.00 97.50 99 VAL A C 1
ATOM 753 O O . VAL A 1 99 ? -2.894 7.047 9.204 1.00 97.50 99 VAL A O 1
ATOM 756 N N . HIS A 1 100 ? -3.304 4.893 8.697 1.00 97.12 100 HIS A N 1
ATOM 757 C CA . HIS A 1 100 ? -4.687 5.064 8.254 1.00 97.12 100 HIS A CA 1
ATOM 758 C C . HIS A 1 100 ? -5.696 4.517 9.282 1.00 97.12 100 HIS A C 1
ATOM 760 O O . HIS A 1 100 ? -6.900 4.599 9.063 1.00 97.12 100 HIS A O 1
ATOM 766 N N . GLY A 1 101 ? -5.235 3.984 10.421 1.00 95.81 101 GLY A N 1
ATOM 767 C CA . GLY A 1 101 ? -6.114 3.369 11.416 1.00 95.81 101 GLY A CA 1
ATOM 768 C C . GLY A 1 101 ? -6.984 2.271 10.794 1.00 95.81 101 GLY A C 1
ATOM 769 O O . GLY A 1 101 ? -6.479 1.404 10.076 1.00 95.81 101 GLY A O 1
ATOM 770 N N . THR A 1 102 ? -8.288 2.340 11.051 1.00 96.50 102 THR A N 1
ATOM 771 C CA . THR A 1 102 ? -9.314 1.433 10.511 1.00 96.50 102 THR A CA 1
ATOM 772 C C . THR A 1 102 ? -9.928 1.917 9.189 1.00 96.50 102 THR A C 1
ATOM 774 O O . THR A 1 102 ? -10.772 1.225 8.620 1.00 96.50 102 THR A O 1
ATOM 777 N N . ASP A 1 103 ? -9.508 3.073 8.658 1.00 96.50 103 ASP A N 1
ATOM 778 C CA . ASP A 1 103 ? -9.934 3.539 7.335 1.00 96.50 103 ASP A CA 1
ATOM 779 C C . ASP A 1 103 ? -9.127 2.822 6.243 1.00 96.50 103 ASP A C 1
ATOM 781 O O . ASP A 1 103 ? -7.980 3.160 5.941 1.00 96.50 103 ASP A O 1
ATOM 785 N N . ASN A 1 104 ? -9.736 1.803 5.641 1.00 97.88 104 ASN A N 1
ATOM 786 C CA . ASN A 1 104 ? -9.112 0.986 4.603 1.00 97.88 104 ASN A CA 1
ATOM 787 C C . ASN A 1 104 ? -9.290 1.571 3.185 1.00 97.88 104 ASN A C 1
ATOM 789 O O . ASN A 1 104 ? -8.998 0.879 2.213 1.00 97.88 104 ASN A O 1
ATOM 793 N N . SER A 1 105 ? -9.747 2.818 3.016 1.00 98.38 105 SER A N 1
ATOM 794 C CA . SER A 1 105 ? -10.080 3.375 1.690 1.00 98.38 105 SER A CA 1
ATOM 795 C C . SER A 1 105 ? -8.897 3.372 0.712 1.00 98.38 105 SER A C 1
ATOM 797 O O . SER A 1 105 ? -9.051 2.969 -0.439 1.00 98.38 105 SER A O 1
ATOM 799 N N . CYS A 1 106 ? -7.696 3.747 1.171 1.00 98.38 106 CYS A N 1
ATOM 800 C CA . CYS A 1 106 ? -6.472 3.700 0.355 1.00 98.38 106 CYS A CA 1
ATOM 801 C C . CYS A 1 106 ? -6.127 2.260 -0.070 1.00 98.38 106 CYS A C 1
ATOM 803 O O . CYS A 1 106 ? -5.792 1.997 -1.225 1.00 98.38 106 CYS A O 1
ATOM 805 N N . LEU A 1 107 ? -6.241 1.320 0.874 1.00 98.62 107 LEU A N 1
ATOM 806 C CA . LEU A 1 107 ? -5.990 -0.104 0.659 1.00 98.62 107 LEU A CA 1
ATOM 807 C C . LEU A 1 107 ? -6.962 -0.697 -0.368 1.00 98.62 107 LEU A C 1
ATOM 809 O O . LEU A 1 107 ? -6.535 -1.443 -1.248 1.00 98.62 107 LEU A O 1
ATOM 813 N N 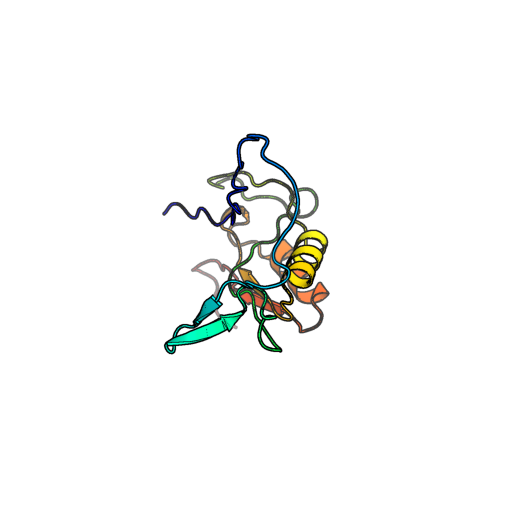. LEU A 1 108 ? -8.250 -0.365 -0.262 1.00 98.50 108 LEU A N 1
ATOM 814 C CA . LEU A 1 108 ? -9.299 -0.873 -1.143 1.00 98.50 108 LEU A CA 1
ATOM 815 C C . LEU A 1 108 ? -9.201 -0.279 -2.559 1.00 98.50 108 LEU A C 1
ATOM 817 O O . LEU A 1 108 ? -9.276 -1.050 -3.513 1.00 98.50 108 LEU A O 1
ATOM 821 N N . ASP A 1 109 ? -8.928 1.028 -2.706 1.00 98.62 109 ASP A N 1
ATOM 822 C CA . ASP A 1 109 ? -8.649 1.665 -4.016 1.00 98.62 109 ASP A CA 1
ATOM 823 C C . ASP A 1 109 ? -7.487 0.964 -4.725 1.00 98.62 109 ASP A C 1
ATOM 825 O O . ASP A 1 109 ? -7.573 0.603 -5.900 1.00 98.62 109 ASP A O 1
ATOM 829 N N . ALA A 1 110 ? -6.394 0.729 -3.996 1.00 98.38 110 ALA A N 1
ATOM 830 C CA . ALA A 1 110 ? -5.234 0.049 -4.547 1.00 98.38 110 ALA A CA 1
ATOM 831 C C . ALA A 1 110 ? -5.535 -1.417 -4.906 1.00 98.38 110 ALA A C 1
ATOM 833 O O . ALA A 1 110 ? -5.092 -1.888 -5.953 1.00 98.38 110 ALA A O 1
ATOM 834 N N . LEU A 1 111 ? -6.292 -2.134 -4.068 1.00 98.50 111 LEU A N 1
ATOM 835 C CA . LEU A 1 111 ? -6.664 -3.529 -4.309 1.00 98.50 111 LEU A CA 1
ATOM 836 C C . LEU A 1 111 ? -7.528 -3.689 -5.565 1.00 98.50 111 LEU A C 1
ATOM 838 O O . LEU A 1 111 ? -7.280 -4.603 -6.350 1.00 98.50 111 LEU A O 1
ATOM 842 N N . GLU A 1 112 ? -8.513 -2.814 -5.761 1.00 98.38 112 GLU A N 1
ATOM 843 C CA . GLU A 1 112 ? -9.381 -2.830 -6.942 1.00 98.38 112 GLU A CA 1
ATOM 844 C C . GLU A 1 112 ? -8.563 -2.627 -8.224 1.00 98.38 112 GLU A C 1
ATOM 846 O O . GLU A 1 112 ? -8.673 -3.394 -9.180 1.00 98.38 112 GLU A O 1
ATOM 851 N N . ARG A 1 113 ? -7.641 -1.660 -8.205 1.00 98.12 113 ARG A N 1
ATOM 852 C CA . ARG A 1 113 ? -6.761 -1.335 -9.339 1.00 98.12 113 ARG A CA 1
ATOM 853 C C . ARG A 1 113 ? -5.728 -2.419 -9.660 1.00 98.12 113 ARG A C 1
ATOM 855 O O . ARG A 1 113 ? -5.188 -2.432 -10.764 1.00 98.12 113 ARG A O 1
ATOM 862 N N . LEU A 1 114 ? -5.442 -3.329 -8.727 1.00 97.38 114 LEU A N 1
ATOM 863 C CA . LEU A 1 114 ? -4.559 -4.472 -8.977 1.00 97.38 114 LEU A CA 1
ATOM 864 C C . LEU A 1 114 ? -5.203 -5.553 -9.857 1.00 97.38 114 LEU A C 1
ATOM 866 O O . LEU A 1 114 ? -4.477 -6.441 -10.310 1.00 97.38 114 LEU A O 1
ATOM 870 N N . ASP A 1 115 ? -6.514 -5.488 -10.108 1.00 94.88 115 ASP A N 1
ATOM 871 C CA . ASP A 1 115 ? -7.236 -6.351 -11.054 1.00 94.88 115 ASP A CA 1
ATOM 872 C C . ASP A 1 115 ? -6.936 -7.850 -10.847 1.00 94.88 115 ASP A C 1
ATOM 874 O O . ASP A 1 115 ? -6.424 -8.566 -11.705 1.00 94.88 115 ASP A O 1
ATOM 878 N N . GLY A 1 116 ? -7.139 -8.321 -9.612 1.00 95.50 116 GLY A N 1
ATOM 879 C CA . GLY A 1 116 ? -6.954 -9.729 -9.243 1.00 95.50 116 GLY A CA 1
ATOM 880 C C . GLY A 1 116 ? -5.512 -10.164 -8.948 1.00 95.50 116 GLY A C 1
ATOM 881 O O . GLY A 1 116 ? -5.323 -11.236 -8.368 1.00 95.50 116 GLY A O 1
ATOM 882 N N . ARG A 1 117 ? -4.498 -9.333 -9.232 1.00 96.25 117 ARG A N 1
ATOM 883 C CA . ARG A 1 117 ? -3.087 -9.599 -8.858 1.00 96.25 117 ARG A CA 1
ATOM 884 C C . ARG A 1 117 ? -2.803 -9.409 -7.361 1.00 96.25 117 ARG A C 1
ATOM 886 O O . ARG A 1 117 ? -1.742 -9.803 -6.872 1.00 96.25 117 ARG A O 1
ATOM 893 N N . GLY A 1 118 ? -3.747 -8.799 -6.641 1.00 97.44 118 GLY A N 1
ATOM 894 C CA . GLY A 1 118 ? -3.626 -8.418 -5.238 1.00 97.44 118 GLY A CA 1
ATOM 895 C C . GLY A 1 118 ? -4.480 -9.230 -4.260 1.00 97.44 118 GLY A C 1
ATOM 896 O O . GLY A 1 118 ? -5.568 -9.726 -4.581 1.00 97.44 118 GLY A O 1
ATOM 897 N N . ARG A 1 119 ? -4.007 -9.298 -3.015 1.00 98.56 119 ARG A N 1
ATOM 898 C CA . ARG A 1 119 ? -4.808 -9.572 -1.810 1.00 98.56 119 ARG A CA 1
ATOM 899 C C . ARG A 1 119 ? -4.570 -8.467 -0.784 1.00 98.56 119 ARG A C 1
ATOM 901 O O . ARG A 1 119 ? -3.588 -7.738 -0.893 1.00 98.56 119 ARG A O 1
ATOM 908 N N . ALA A 1 120 ? -5.455 -8.349 0.201 1.00 98.31 120 ALA A N 1
ATOM 909 C CA . ALA A 1 120 ? -5.369 -7.311 1.219 1.00 98.31 120 ALA A CA 1
ATOM 910 C C . ALA A 1 120 ? -5.543 -7.866 2.636 1.00 98.31 120 ALA A C 1
ATOM 912 O O . ALA A 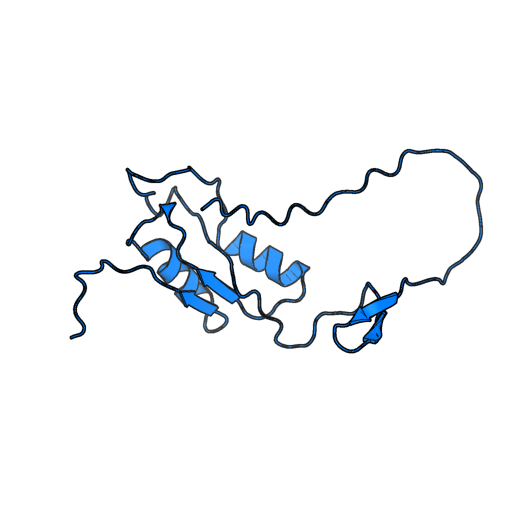1 120 ? -6.338 -8.779 2.858 1.00 98.31 120 ALA A O 1
ATOM 913 N N . VAL A 1 121 ? -4.821 -7.275 3.587 1.00 98.75 121 VAL A N 1
ATOM 914 C CA . VAL A 1 121 ? -5.022 -7.441 5.030 1.00 98.75 121 VAL A CA 1
ATOM 915 C C . VAL A 1 121 ? -5.539 -6.115 5.578 1.00 98.75 121 VAL A C 1
ATOM 917 O O . VAL A 1 121 ? -4.780 -5.151 5.672 1.00 98.75 121 VAL A O 1
ATOM 920 N N . ALA A 1 122 ? -6.830 -6.070 5.902 1.00 97.94 122 ALA A N 1
ATOM 921 C CA . ALA A 1 122 ? -7.490 -4.895 6.461 1.00 97.94 122 ALA A CA 1
ATOM 922 C C . ALA A 1 122 ? -7.303 -4.805 7.984 1.00 97.94 122 ALA A C 1
ATOM 924 O O . ALA A 1 122 ? -7.070 -5.813 8.655 1.00 97.94 122 ALA A O 1
ATOM 925 N N . VAL A 1 123 ? -7.458 -3.599 8.529 1.00 97.50 123 VAL A N 1
ATOM 926 C CA . VAL A 1 123 ? -7.641 -3.378 9.972 1.00 97.50 123 VAL A CA 1
ATOM 927 C C . VAL A 1 123 ? -9.063 -2.884 10.185 1.00 97.50 123 VAL A C 1
ATOM 929 O O . VAL A 1 123 ? -9.471 -1.902 9.571 1.00 97.50 123 VAL A O 1
ATOM 932 N N . ILE A 1 124 ? -9.816 -3.568 11.039 1.00 95.88 124 ILE A N 1
ATOM 933 C CA . ILE A 1 124 ? -11.200 -3.223 11.380 1.00 95.88 124 ILE A CA 1
ATOM 934 C C . ILE A 1 124 ? -11.285 -2.751 12.828 1.00 95.88 124 ILE A C 1
ATOM 936 O O . ILE A 1 124 ? -10.401 -3.047 13.636 1.00 95.88 124 ILE A O 1
ATOM 940 N N . ASP A 1 125 ? -12.345 -2.012 13.145 1.00 92.06 125 ASP A N 1
ATOM 941 C CA . ASP A 1 125 ? -12.670 -1.681 14.530 1.00 92.06 125 ASP A CA 1
ATOM 942 C C . ASP A 1 125 ? -13.003 -2.983 15.288 1.00 92.06 125 ASP A C 1
ATOM 944 O O . ASP A 1 125 ? -13.758 -3.796 14.744 1.00 92.06 125 ASP A O 1
ATOM 948 N N . PRO A 1 126 ? -12.463 -3.217 16.499 1.00 90.75 126 PRO A N 1
ATOM 949 C CA . PRO A 1 126 ? -12.821 -4.373 17.321 1.00 90.75 126 PRO A CA 1
ATOM 950 C C . PRO A 1 126 ? -14.327 -4.553 17.553 1.00 90.75 126 PRO A C 1
ATOM 952 O O . PRO A 1 126 ? -14.772 -5.684 17.724 1.00 90.75 126 PRO A O 1
ATOM 955 N N . GLU A 1 127 ? -15.103 -3.468 17.520 1.00 93.19 127 GLU A N 1
ATOM 956 C CA . GLU A 1 127 ? -16.562 -3.483 17.681 1.00 93.19 127 GLU A CA 1
ATOM 957 C C . GLU A 1 127 ? -17.312 -3.784 16.368 1.00 93.19 127 GLU A C 1
ATOM 959 O O . GLU A 1 127 ? -18.542 -3.810 16.339 1.00 93.19 127 GLU A O 1
ATOM 964 N N . THR A 1 128 ? -16.596 -4.023 15.263 1.00 91.56 128 THR A N 1
ATOM 965 C CA . THR A 1 128 ? -17.205 -4.427 13.989 1.00 91.56 128 THR A CA 1
ATOM 966 C C . THR A 1 128 ? -17.792 -5.828 14.128 1.00 91.56 128 THR A C 1
ATOM 968 O O . THR A 1 128 ? -17.062 -6.807 14.293 1.00 91.56 128 THR A O 1
ATOM 971 N N . THR A 1 129 ? -19.112 -5.947 14.015 1.00 86.88 129 THR A N 1
ATOM 972 C CA . THR A 1 129 ? -19.800 -7.239 14.013 1.00 86.88 129 THR A CA 1
ATOM 973 C C . THR A 1 129 ? -19.954 -7.777 12.589 1.00 86.88 129 THR A C 1
ATOM 975 O O . THR A 1 129 ? -20.216 -6.989 11.680 1.00 86.88 129 THR A O 1
ATOM 978 N N . PRO A 1 130 ? -19.833 -9.098 12.370 1.00 81.38 130 PRO A N 1
ATOM 979 C CA . PRO A 1 130 ? -20.304 -9.726 11.137 1.00 81.38 130 PRO A CA 1
ATOM 980 C C . PRO A 1 130 ? -21.816 -9.511 10.966 1.00 81.38 130 PRO A C 1
ATOM 982 O O . PRO A 1 130 ? -22.535 -9.509 11.968 1.00 81.38 130 PRO A O 1
ATOM 985 N N . ASP A 1 131 ? -22.272 -9.358 9.721 1.00 70.81 131 ASP A N 1
ATOM 986 C CA . ASP A 1 131 ? -23.700 -9.389 9.356 1.00 70.81 131 ASP A CA 1
ATOM 987 C C . ASP A 1 131 ? -24.316 -10.791 9.528 1.00 70.81 131 ASP A C 1
ATOM 989 O O . ASP A 1 131 ? -23.5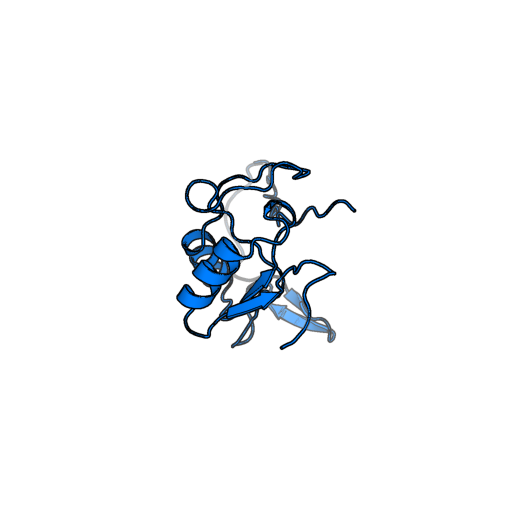93 -11.799 9.315 1.00 70.81 131 ASP A O 1
#

Sequence (131 aa):
MRIFGILRLKSTKHSDSSRDQRTNIGERGMAEDRNGRDMPADAPLPPGGCDCHVHVFEPARFPLAADRTYTPGLASLPMLEAHLAALGLERVVLVQPSVHGTDNSCLLDALERLDGRGRAVAVIDPETTPD

Secondary structure (DSSP, 8-state):
-------------PPP--------S----EEE-TTS-EEETTPPPPTT-EEEEE--B-TTTSPPPTT-S-----B-HHHHHHHHHHHT--EEEEE--GGGTT--HHHHHHHHHTTTSEEEE----TT----

Foldseek 3Di:
DDDDPP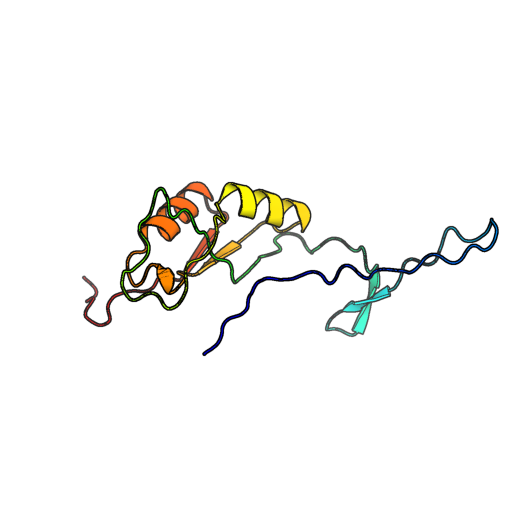PPPPPDDDDDDDDDDDDDPDDQDFDADPVRDTDRPPDADPPQAEAEEDEADDCVVAPWDPPDPDDDDHDHLVNVVVVCVVRVHQAYEYEDDCRNPQPCPRVVVSQVVSVPRYHYHGHHDPPDDDD